Protein AF-A0A4Y9YIX0-F1 (afdb_monomer_lite)

InterPro domains:
  IPR037737 Regulator of phospholipase D Srf1 [PTHR36819] (3-118)

Radius of gyration: 23.26 Å; chains: 1; bounding box: 50×20×75 Å

Organism: NCBI:txid34475

Structure (mmCIF, N/CA/C/O backbone):
data_AF-A0A4Y9YIX0-F1
#
_entry.id   AF-A0A4Y9YIX0-F1
#
loop_
_atom_site.group_PDB
_atom_site.id
_atom_site.type_symbol
_atom_site.label_atom_id
_atom_site.label_alt_id
_atom_site.label_comp_id
_atom_site.label_asym_id
_atom_site.label_entity_id
_atom_site.label_seq_id
_atom_site.pdbx_PDB_ins_code
_atom_site.Cartn_x
_atom_site.Cartn_y
_atom_site.Cartn_z
_atom_site.occupancy
_atom_site.B_iso_or_equiv
_atom_site.auth_seq_id
_atom_site.auth_comp_id
_atom_site.auth_asym_id
_atom_site.auth_atom_id
_atom_site.pdbx_PDB_model_num
ATOM 1 N N . MET A 1 1 ? -14.257 2.191 2.077 1.00 50.75 1 MET A N 1
ATOM 2 C CA . MET A 1 1 ? -15.483 2.833 1.527 1.00 50.75 1 MET A CA 1
ATOM 3 C C . MET A 1 1 ? -16.767 2.333 2.185 1.00 50.75 1 MET A C 1
ATOM 5 O O . MET A 1 1 ? -17.586 3.163 2.558 1.00 50.75 1 MET A O 1
ATOM 9 N N . VAL A 1 2 ? -16.938 1.018 2.388 1.00 58.00 2 VAL A N 1
ATOM 10 C CA . VAL A 1 2 ? -18.123 0.457 3.071 1.00 58.00 2 VAL A CA 1
ATOM 11 C C . VAL A 1 2 ? -18.279 1.006 4.496 1.00 58.00 2 VAL A C 1
ATOM 13 O O . VAL A 1 2 ? -19.375 1.434 4.838 1.00 58.00 2 VAL A O 1
ATOM 16 N N . ALA A 1 3 ? -17.189 1.133 5.266 1.00 56.19 3 ALA A N 1
ATOM 17 C CA . ALA A 1 3 ? -17.209 1.736 6.607 1.00 56.19 3 ALA A CA 1
ATOM 18 C C . ALA A 1 3 ? -17.832 3.147 6.659 1.00 56.19 3 ALA A C 1
ATOM 20 O O . ALA A 1 3 ? -18.655 3.425 7.527 1.00 56.19 3 ALA A O 1
ATOM 21 N N . ILE A 1 4 ? -17.485 4.031 5.715 1.00 58.06 4 ILE A N 1
ATOM 22 C CA . ILE A 1 4 ? -18.005 5.411 5.659 1.00 58.06 4 ILE A CA 1
ATOM 23 C C . ILE A 1 4 ? -19.500 5.402 5.324 1.00 58.06 4 ILE A C 1
ATOM 25 O O . ILE A 1 4 ? -20.278 6.131 5.936 1.00 58.06 4 ILE A O 1
ATOM 29 N N . TYR A 1 5 ? -19.913 4.538 4.394 1.00 57.84 5 TYR A N 1
ATOM 30 C CA . TYR A 1 5 ? -21.312 4.406 3.993 1.00 57.84 5 TYR A CA 1
ATOM 31 C C . TYR A 1 5 ? -22.181 3.844 5.129 1.00 57.84 5 TYR A C 1
ATOM 33 O O . TYR A 1 5 ? -23.279 4.342 5.376 1.00 57.84 5 TYR A O 1
ATOM 41 N N . THR A 1 6 ? -21.672 2.861 5.880 1.00 56.97 6 THR A N 1
ATOM 42 C CA . THR A 1 6 ? -22.355 2.319 7.065 1.00 56.97 6 THR A CA 1
ATOM 43 C C . THR A 1 6 ? -22.390 3.301 8.236 1.00 56.97 6 THR A C 1
ATOM 45 O O . THR A 1 6 ? -23.308 3.229 9.047 1.00 56.97 6 THR A O 1
ATOM 48 N N . GLU A 1 7 ? -21.438 4.234 8.317 1.00 53.28 7 GLU A N 1
ATOM 49 C CA . GLU A 1 7 ? -21.434 5.299 9.327 1.00 53.28 7 GLU A CA 1
ATOM 50 C C . GLU A 1 7 ? -22.480 6.383 9.024 1.00 53.28 7 GLU A C 1
ATOM 52 O O . GLU A 1 7 ? -23.130 6.877 9.940 1.00 53.28 7 GLU A O 1
ATOM 57 N N . TYR A 1 8 ? -22.651 6.742 7.745 1.00 53.59 8 TYR A N 1
ATOM 58 C CA . TYR A 1 8 ? -23.539 7.833 7.327 1.00 53.59 8 TYR A CA 1
ATOM 59 C C . TYR A 1 8 ? -24.991 7.403 7.063 1.00 53.59 8 TYR A C 1
ATOM 61 O O . TYR A 1 8 ? -25.889 8.226 7.222 1.00 53.59 8 TYR A O 1
ATOM 69 N N . PHE A 1 9 ? -25.246 6.140 6.695 1.00 48.38 9 PHE A N 1
ATOM 70 C CA . PHE A 1 9 ? -26.599 5.634 6.396 1.00 48.38 9 PHE A CA 1
ATOM 71 C C . PHE A 1 9 ? -27.058 4.461 7.287 1.00 48.38 9 PHE A C 1
ATOM 73 O O . PHE A 1 9 ? -28.171 3.962 7.119 1.00 48.38 9 PHE A O 1
ATOM 80 N N . GLY A 1 10 ? -26.237 3.998 8.238 1.00 54.38 10 GLY A N 1
ATOM 81 C CA . GLY A 1 10 ? -26.571 2.887 9.140 1.00 54.38 10 GLY A CA 1
ATOM 82 C C . GLY A 1 10 ? -27.133 3.319 10.501 1.00 54.38 10 GLY A C 1
ATOM 83 O O . GLY A 1 10 ? -26.946 4.449 10.946 1.00 54.38 10 GLY A O 1
ATOM 84 N N . ARG A 1 11 ? -27.795 2.385 11.212 1.00 48.19 11 ARG A N 1
ATOM 85 C CA . ARG A 1 11 ? -28.115 2.539 12.648 1.00 48.19 11 ARG A CA 1
ATOM 86 C C . ARG A 1 11 ? -26.831 2.928 13.399 1.00 48.19 11 ARG A C 1
ATOM 88 O O . ARG A 1 11 ? -25.808 2.282 13.163 1.00 48.19 11 ARG A O 1
ATOM 95 N N . PRO A 1 12 ? -26.872 3.913 14.318 1.00 50.97 12 PRO A N 1
ATOM 96 C CA . PRO A 1 12 ? -25.680 4.398 15.002 1.00 50.97 12 PRO A CA 1
ATOM 97 C C . PRO A 1 12 ? -24.908 3.222 15.607 1.00 50.97 12 PRO A C 1
ATOM 99 O O . PRO A 1 12 ? -25.487 2.341 16.247 1.00 50.97 12 PRO A O 1
ATOM 102 N N . VAL A 1 13 ? -23.591 3.221 15.403 1.00 50.41 13 VAL A N 1
ATOM 103 C CA . VAL A 1 13 ? -22.628 2.117 15.620 1.00 50.41 13 VAL A CA 1
ATOM 104 C C . VAL A 1 13 ? -22.547 1.575 17.066 1.00 50.41 13 VAL A C 1
ATOM 106 O O . VAL A 1 13 ? -21.675 0.764 17.393 1.00 50.41 13 VAL A O 1
ATOM 109 N N . GLY A 1 14 ? -23.429 2.035 17.956 1.00 46.50 14 GLY A N 1
ATOM 110 C CA . GLY A 1 14 ? -23.606 1.577 19.333 1.00 46.50 14 GLY A CA 1
ATOM 111 C C . GLY A 1 14 ? -24.494 0.337 19.499 1.00 46.50 14 GLY A C 1
ATOM 112 O O . GLY A 1 14 ? -24.500 -0.219 20.587 1.00 46.50 14 GLY A O 1
ATOM 113 N N . LEU A 1 15 ? -25.205 -0.120 18.457 1.00 49.44 15 LEU A N 1
ATOM 114 C CA . LEU A 1 15 ? -26.076 -1.315 18.515 1.00 49.44 15 LEU A CA 1
ATOM 115 C C . LEU A 1 15 ? -25.528 -2.543 17.763 1.00 49.44 15 LEU A C 1
ATOM 117 O O . LEU A 1 15 ? -26.205 -3.564 17.673 1.00 49.44 15 LEU A O 1
ATOM 121 N N . TRP A 1 16 ? -24.320 -2.458 17.200 1.00 55.00 16 TRP A N 1
ATOM 122 C CA . TRP A 1 16 ? -23.664 -3.600 16.557 1.00 55.00 16 TRP A CA 1
ATOM 123 C C . TRP A 1 16 ? -22.952 -4.476 17.586 1.00 55.00 16 TRP A C 1
ATOM 125 O O . TRP A 1 16 ? -22.169 -3.976 18.394 1.00 55.00 16 TRP A O 1
ATOM 135 N N . HIS A 1 17 ? -23.190 -5.787 17.509 1.00 56.97 17 HIS A N 1
ATOM 136 C CA . HIS A 1 17 ? -22.506 -6.782 18.327 1.00 56.97 17 HIS A CA 1
ATOM 137 C C . HIS A 1 17 ? -20.988 -6.704 18.098 1.00 56.97 17 HIS A C 1
ATOM 139 O O . HIS A 1 17 ? -20.527 -6.572 16.960 1.00 56.97 17 HIS A O 1
ATOM 145 N N . THR A 1 18 ? -20.203 -6.797 19.172 1.00 63.25 18 THR A N 1
ATOM 146 C CA . THR A 1 18 ? -18.736 -6.649 19.166 1.00 63.25 18 THR A CA 1
ATOM 147 C C . THR A 1 18 ? -18.054 -7.579 18.153 1.00 63.25 18 THR A C 1
ATOM 149 O O . THR A 1 18 ? -17.071 -7.195 17.522 1.00 63.25 18 THR A O 1
ATOM 152 N N . SER A 1 19 ? -18.629 -8.765 17.912 1.00 64.19 19 SER A N 1
ATOM 153 C CA . SER A 1 19 ? -18.140 -9.729 16.914 1.00 64.19 19 SER A CA 1
ATOM 154 C C . SER A 1 19 ? -18.193 -9.209 15.474 1.00 64.19 19 SER A C 1
ATOM 156 O O . SER A 1 19 ? -17.312 -9.528 14.684 1.00 64.19 19 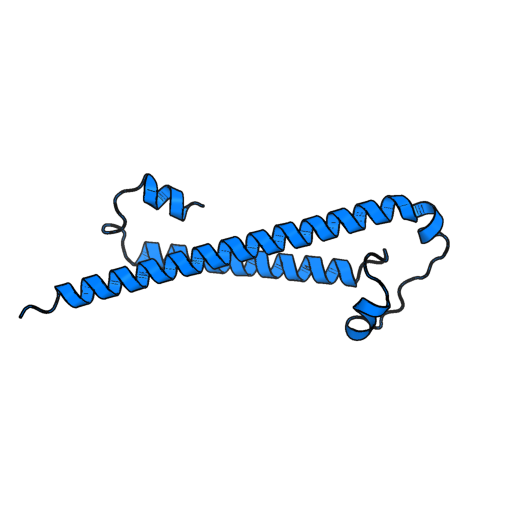SER A O 1
ATOM 158 N N . SER A 1 20 ? -19.179 -8.378 15.130 1.00 67.25 20 SER A N 1
ATOM 159 C CA . SER A 1 20 ? -19.354 -7.858 13.769 1.00 67.25 20 SER A CA 1
ATOM 160 C C . SER A 1 20 ? -18.318 -6.775 13.443 1.00 67.25 20 SER A C 1
ATOM 162 O O . SER A 1 20 ? -17.858 -6.671 12.309 1.00 67.25 20 SER A O 1
ATOM 164 N N . LYS A 1 21 ? -17.877 -6.016 14.458 1.00 70.06 21 LYS A N 1
ATOM 165 C CA . LYS A 1 21 ? -16.744 -5.082 14.334 1.00 70.06 21 LYS A CA 1
ATOM 166 C C . LYS A 1 21 ? -15.418 -5.824 14.176 1.00 70.06 21 LYS A C 1
ATOM 168 O O . LYS A 1 21 ? -14.617 -5.444 13.331 1.00 70.06 21 LYS A O 1
ATOM 173 N N . LEU A 1 22 ? -15.217 -6.900 14.941 1.00 73.06 22 LEU A N 1
ATOM 174 C CA . LEU A 1 22 ? -14.004 -7.716 14.861 1.00 73.06 22 LEU A CA 1
ATOM 175 C C . LEU A 1 22 ? -13.894 -8.452 13.513 1.00 73.06 22 LEU A C 1
ATOM 177 O O . LEU A 1 22 ? -12.825 -8.464 12.903 1.00 73.06 22 LEU A O 1
ATOM 181 N N . ALA A 1 23 ? -15.003 -8.993 13.001 1.00 79.38 23 ALA A N 1
ATOM 182 C CA . ALA A 1 23 ? -15.050 -9.604 11.673 1.00 79.38 23 ALA A CA 1
ATOM 183 C C . ALA A 1 23 ? -14.747 -8.586 10.560 1.00 79.38 23 ALA A C 1
ATOM 185 O O . ALA A 1 23 ? -13.991 -8.896 9.642 1.00 79.38 23 ALA A O 1
ATOM 186 N N . TYR A 1 24 ? -15.264 -7.357 10.671 1.00 77.88 24 TYR A N 1
ATOM 187 C CA . TYR A 1 24 ? -14.963 -6.283 9.721 1.00 77.88 24 TYR A CA 1
ATOM 188 C C . TYR A 1 24 ? -13.466 -5.952 9.698 1.00 77.88 24 TYR A C 1
ATOM 190 O O . TYR A 1 24 ? -12.858 -5.922 8.632 1.00 77.88 24 TYR A O 1
ATOM 198 N N . THR A 1 25 ? -12.840 -5.791 10.869 1.00 82.62 25 THR A N 1
ATOM 199 C CA . THR A 1 25 ? -11.390 -5.549 10.943 1.00 82.62 25 THR A CA 1
ATOM 200 C C . THR A 1 25 ? -10.564 -6.714 10.396 1.00 82.62 25 THR A C 1
ATOM 202 O O . THR A 1 25 ? -9.539 -6.478 9.768 1.00 82.62 25 THR A O 1
ATOM 205 N N . LEU A 1 26 ? -11.010 -7.964 10.579 1.00 83.88 26 LEU A N 1
ATOM 206 C CA . LEU A 1 26 ? -10.328 -9.139 10.026 1.00 83.88 26 LEU A CA 1
ATOM 207 C C . LEU A 1 26 ? -10.386 -9.138 8.493 1.00 83.88 26 LEU A C 1
ATOM 209 O O . LEU A 1 26 ? -9.373 -9.373 7.839 1.00 83.88 26 LEU A O 1
ATOM 213 N N . ILE A 1 27 ? -11.545 -8.810 7.918 1.00 86.19 27 ILE A N 1
ATOM 214 C CA . ILE A 1 27 ? -11.715 -8.678 6.467 1.00 86.19 27 ILE A CA 1
ATOM 215 C C . ILE A 1 27 ? -10.820 -7.560 5.914 1.00 86.19 27 ILE A C 1
ATOM 217 O O . ILE A 1 27 ? -10.139 -7.776 4.914 1.00 86.19 27 ILE A O 1
ATOM 221 N N . GLU A 1 28 ? -10.758 -6.400 6.575 1.00 86.12 28 GLU A N 1
ATOM 222 C CA . GLU A 1 28 ? -9.858 -5.300 6.187 1.00 86.12 28 GLU A CA 1
ATOM 223 C C . GLU A 1 28 ? -8.385 -5.750 6.166 1.00 86.12 28 GLU A C 1
ATOM 225 O O . GLU A 1 28 ? -7.666 -5.445 5.217 1.00 86.12 28 GLU A O 1
ATOM 230 N N . VAL A 1 29 ? -7.941 -6.548 7.147 1.00 89.88 29 VAL A N 1
ATOM 231 C CA . VAL A 1 29 ? -6.577 -7.111 7.164 1.00 89.88 29 VAL A CA 1
ATOM 232 C C . VAL A 1 29 ? -6.339 -8.066 5.992 1.00 89.88 29 VAL A C 1
ATOM 234 O O . VAL A 1 29 ? -5.293 -7.982 5.350 1.00 89.88 29 VAL A O 1
ATOM 237 N N . VAL A 1 30 ? -7.298 -8.936 5.660 1.00 92.06 30 VAL A N 1
ATOM 238 C CA . VAL A 1 30 ? -7.184 -9.836 4.495 1.00 92.06 30 VAL A CA 1
ATOM 239 C C . VAL A 1 30 ? -7.031 -9.037 3.201 1.00 92.06 30 VAL A C 1
ATOM 241 O O . VAL A 1 30 ? -6.176 -9.368 2.377 1.00 92.06 30 VAL A O 1
ATOM 244 N N . PHE A 1 31 ? -7.805 -7.959 3.037 1.00 89.00 31 PHE A N 1
ATOM 245 C CA . PHE A 1 31 ? -7.638 -7.059 1.900 1.00 89.00 31 PHE A CA 1
ATOM 246 C C . PHE A 1 31 ? -6.246 -6.418 1.902 1.00 89.00 31 PHE A C 1
ATOM 248 O O . PHE A 1 31 ? -5.559 -6.493 0.888 1.00 89.00 31 PHE A O 1
ATOM 255 N N . ILE A 1 32 ? -5.770 -5.876 3.024 1.00 93.81 32 ILE A N 1
ATOM 256 C CA . ILE A 1 32 ? -4.418 -5.297 3.120 1.00 93.81 32 ILE A CA 1
ATOM 257 C C . ILE A 1 32 ? -3.344 -6.311 2.705 1.00 93.81 32 ILE A C 1
ATOM 259 O O . ILE A 1 32 ? -2.455 -5.969 1.923 1.00 93.81 32 ILE A O 1
ATOM 263 N N . CYS A 1 33 ? -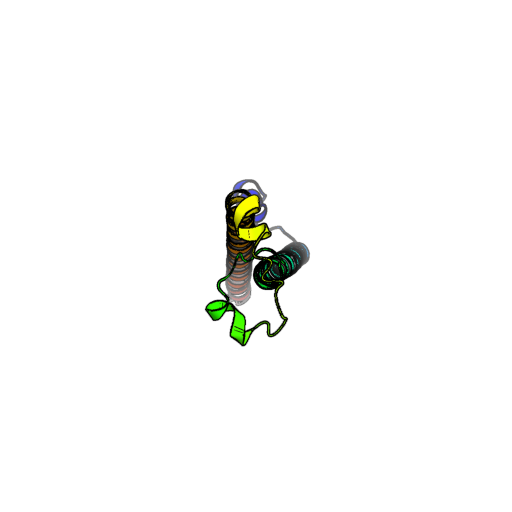3.435 -7.562 3.163 1.00 95.19 33 CYS A N 1
ATOM 264 C CA . CYS A 1 33 ? -2.516 -8.624 2.756 1.00 95.19 33 CYS A CA 1
ATOM 265 C C . CYS A 1 33 ? -2.570 -8.890 1.244 1.00 95.19 33 CYS A C 1
ATOM 267 O O . CYS A 1 33 ? -1.521 -8.970 0.606 1.00 95.19 33 CYS A O 1
ATOM 269 N N . ALA A 1 34 ? -3.767 -8.979 0.657 1.00 94.19 34 ALA A N 1
ATOM 270 C CA . ALA A 1 34 ? -3.930 -9.207 -0.779 1.00 94.19 34 ALA A CA 1
ATOM 271 C C . ALA A 1 34 ? -3.366 -8.048 -1.625 1.00 94.19 34 ALA A C 1
ATOM 273 O O . ALA A 1 34 ? -2.647 -8.287 -2.594 1.00 94.19 34 ALA A O 1
ATOM 274 N N . TRP A 1 35 ? -3.623 -6.797 -1.230 1.00 94.88 35 TRP A N 1
ATOM 275 C CA . TRP A 1 35 ? -3.071 -5.609 -1.896 1.00 94.88 35 TRP A CA 1
ATOM 276 C C . TRP A 1 35 ? -1.551 -5.504 -1.723 1.00 94.88 35 TRP A C 1
ATOM 278 O O . TRP A 1 35 ? -0.856 -5.113 -2.658 1.00 94.88 35 TRP A O 1
ATOM 288 N N . SER A 1 36 ? -1.016 -5.914 -0.570 1.00 95.25 36 SER A N 1
ATOM 289 C CA . SER A 1 36 ? 0.434 -5.966 -0.331 1.00 95.25 36 SER A CA 1
ATOM 290 C C . SER A 1 36 ? 1.114 -7.012 -1.216 1.00 95.25 36 SER A C 1
ATOM 292 O O . SER A 1 36 ? 2.163 -6.740 -1.798 1.00 95.25 36 SER A O 1
ATOM 294 N N . ALA A 1 37 ? 0.500 -8.191 -1.357 1.00 95.75 37 ALA A N 1
ATOM 295 C CA . ALA A 1 37 ? 0.986 -9.242 -2.246 1.00 95.75 37 ALA A CA 1
ATOM 296 C C . ALA A 1 37 ? 0.954 -8.796 -3.716 1.00 95.75 37 ALA A C 1
ATOM 298 O O . ALA A 1 37 ? 1.929 -9.000 -4.436 1.00 95.75 37 ALA A O 1
ATOM 299 N N . ALA A 1 38 ? -0.124 -8.131 -4.145 1.00 94.38 38 ALA A N 1
ATOM 300 C CA . ALA A 1 38 ? -0.215 -7.557 -5.485 1.00 94.38 38 ALA A CA 1
ATOM 301 C C . ALA A 1 38 ? 0.879 -6.504 -5.727 1.00 94.38 38 ALA A C 1
ATOM 303 O O . ALA A 1 38 ? 1.541 -6.548 -6.761 1.00 94.38 38 ALA A O 1
ATOM 304 N N . LEU A 1 39 ? 1.128 -5.613 -4.759 1.00 93.56 39 LEU A N 1
ATOM 305 C CA . LEU A 1 39 ? 2.175 -4.594 -4.862 1.00 93.56 39 LEU A CA 1
ATOM 306 C C . LEU A 1 39 ? 3.560 -5.233 -5.024 1.00 93.56 39 LEU A C 1
ATOM 308 O O . LEU A 1 39 ? 4.300 -4.874 -5.941 1.00 93.56 39 LEU A O 1
ATOM 312 N N . ALA A 1 40 ? 3.884 -6.216 -4.180 1.00 93.25 40 ALA A N 1
ATOM 313 C CA . ALA A 1 40 ? 5.146 -6.947 -4.252 1.00 93.25 40 ALA A CA 1
ATOM 314 C C . ALA A 1 40 ? 5.330 -7.625 -5.617 1.00 93.25 40 ALA A C 1
ATOM 316 O O . ALA A 1 40 ? 6.391 -7.508 -6.224 1.00 93.25 40 ALA A O 1
ATOM 317 N N . LEU A 1 41 ? 4.275 -8.260 -6.133 1.00 91.88 41 LEU A N 1
ATOM 318 C CA . LEU A 1 41 ? 4.308 -8.931 -7.429 1.00 91.88 41 LEU A CA 1
ATOM 319 C C . LEU A 1 41 ? 4.515 -7.933 -8.577 1.00 91.88 41 LEU A C 1
ATOM 321 O O . LEU A 1 41 ? 5.285 -8.209 -9.492 1.00 91.88 41 LEU A O 1
ATOM 325 N N . THR A 1 42 ? 3.892 -6.753 -8.531 1.00 90.69 42 THR A N 1
ATOM 326 C CA . THR A 1 42 ? 4.107 -5.719 -9.560 1.00 90.69 42 THR A CA 1
ATOM 327 C C . THR A 1 42 ? 5.524 -5.142 -9.546 1.00 90.69 42 THR A C 1
ATOM 329 O O . THR A 1 42 ? 6.095 -4.941 -10.616 1.00 90.69 42 THR A O 1
ATOM 332 N N . PHE A 1 43 ? 6.125 -4.947 -8.366 1.00 87.12 43 PHE A N 1
ATOM 333 C CA . PHE A 1 43 ? 7.524 -4.523 -8.255 1.00 87.12 43 PHE A CA 1
ATOM 334 C C . PHE A 1 43 ? 8.493 -5.594 -8.756 1.00 87.12 43 PHE A C 1
ATOM 336 O O . PHE A 1 43 ? 9.411 -5.276 -9.510 1.00 87.12 43 PHE A O 1
ATOM 343 N N . ASP A 1 44 ? 8.268 -6.857 -8.391 1.00 86.69 44 ASP A N 1
ATOM 344 C CA . ASP A 1 44 ? 9.092 -7.972 -8.862 1.00 86.69 44 ASP A CA 1
ATOM 345 C C . ASP A 1 44 ? 9.058 -8.077 -10.396 1.00 86.69 44 ASP A C 1
ATOM 347 O O . ASP A 1 44 ? 10.104 -8.117 -11.043 1.00 86.69 44 ASP A O 1
ATOM 351 N N . ASN A 1 45 ? 7.868 -7.980 -11.000 1.00 85.00 45 ASN A N 1
ATOM 352 C CA . ASN A 1 45 ? 7.717 -7.982 -12.457 1.00 85.00 45 ASN A CA 1
ATOM 353 C C . ASN A 1 45 ? 8.404 -6.779 -13.121 1.00 85.00 45 ASN A C 1
ATOM 355 O O . ASN A 1 45 ? 9.045 -6.952 -14.157 1.00 85.00 45 ASN A O 1
ATOM 359 N N . PHE A 1 46 ? 8.325 -5.582 -12.533 1.00 81.56 46 PHE A N 1
ATOM 360 C CA . PHE A 1 46 ? 9.012 -4.391 -13.049 1.00 81.56 46 PHE A CA 1
ATOM 361 C C . PHE A 1 46 ? 10.539 -4.570 -13.058 1.00 81.56 46 PHE A C 1
ATOM 363 O O . PHE A 1 46 ? 11.213 -4.192 -14.021 1.00 81.56 46 PHE A O 1
ATOM 370 N N . PHE A 1 47 ? 11.091 -5.213 -12.025 1.00 75.94 47 PHE A N 1
ATOM 371 C CA . PHE A 1 47 ? 12.526 -5.475 -11.925 1.00 75.94 47 PHE A CA 1
ATOM 372 C C . PHE A 1 47 ? 13.001 -6.710 -12.689 1.00 75.94 47 PHE A C 1
ATOM 374 O O . PHE A 1 47 ? 14.167 -6.730 -13.072 1.00 75.94 47 PHE A O 1
ATOM 381 N N . THR A 1 48 ? 12.157 -7.713 -12.938 1.00 74.44 48 THR A N 1
ATOM 382 C CA . THR A 1 48 ? 12.532 -8.990 -13.584 1.00 74.44 48 THR A CA 1
ATOM 383 C C . THR A 1 48 ? 12.142 -9.069 -15.068 1.00 74.44 48 THR A C 1
ATOM 385 O O . THR A 1 48 ? 12.670 -9.916 -15.789 1.00 74.44 48 THR A O 1
ATOM 388 N N . SER A 1 49 ? 11.270 -8.182 -15.563 1.00 70.81 49 SER A N 1
ATOM 389 C CA . SER A 1 49 ? 10.805 -8.197 -16.962 1.00 70.81 49 SER A CA 1
ATOM 390 C C . SER A 1 49 ? 11.955 -8.227 -17.977 1.00 70.81 49 SER A C 1
ATOM 392 O O . SER A 1 49 ? 12.987 -7.593 -17.784 1.00 70.81 49 SER A O 1
ATOM 394 N N . LEU A 1 50 ? 11.780 -8.928 -19.101 1.00 61.75 50 LEU A N 1
ATOM 395 C CA . LEU A 1 50 ? 12.773 -8.941 -20.184 1.00 61.75 50 LEU A CA 1
ATOM 396 C C . LEU A 1 50 ? 12.908 -7.565 -20.859 1.00 61.75 50 LEU A C 1
ATOM 398 O O . LEU A 1 50 ? 13.969 -7.243 -21.391 1.00 61.75 50 LEU A O 1
ATOM 402 N N . ILE A 1 51 ? 11.851 -6.749 -20.807 1.00 64.88 51 ILE A N 1
ATOM 403 C CA . ILE A 1 51 ? 11.837 -5.379 -21.325 1.00 64.88 51 ILE A CA 1
ATOM 404 C C . ILE A 1 51 ? 12.527 -4.480 -20.283 1.00 64.88 51 ILE A C 1
ATOM 406 O O . ILE A 1 51 ? 12.201 -4.566 -19.094 1.00 64.88 51 ILE A O 1
ATOM 410 N N . PRO A 1 52 ? 13.523 -3.660 -20.662 1.00 64.94 52 PRO A N 1
ATOM 411 C CA . PRO A 1 52 ? 14.277 -2.836 -19.721 1.00 64.94 52 PRO A CA 1
ATOM 412 C C . PRO A 1 52 ? 13.463 -1.611 -19.263 1.00 64.94 52 PRO A C 1
ATOM 414 O O . PRO A 1 52 ? 13.715 -0.496 -19.699 1.00 64.94 52 PRO A O 1
ATOM 417 N N . CYS A 1 53 ? 12.494 -1.825 -18.369 1.00 70.12 53 CYS A N 1
ATOM 418 C CA .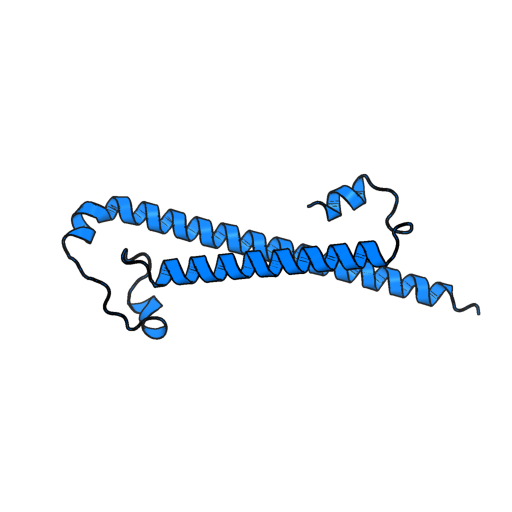 CYS A 1 53 ? 11.706 -0.764 -17.725 1.00 70.12 53 CYS A CA 1
ATOM 419 C C . CYS A 1 53 ? 12.505 -0.001 -16.646 1.00 70.12 53 CYS A C 1
ATOM 421 O O . CYS A 1 53 ? 12.254 1.169 -16.372 1.00 70.12 53 CYS A O 1
ATOM 423 N N . ALA A 1 54 ? 13.488 -0.667 -16.032 1.00 67.81 54 ALA A N 1
ATOM 424 C CA . ALA A 1 54 ? 14.378 -0.104 -15.022 1.00 67.81 54 ALA A CA 1
ATOM 425 C C . ALA A 1 54 ? 15.820 -0.060 -15.542 1.00 67.81 54 ALA A C 1
ATOM 427 O O . ALA A 1 54 ? 16.289 -1.000 -16.191 1.00 67.81 54 ALA A O 1
ATOM 428 N N . SER A 1 55 ? 16.544 1.016 -15.231 1.00 67.00 55 SER A N 1
ATOM 429 C CA . SER A 1 55 ? 17.960 1.133 -15.579 1.00 67.00 55 SER A CA 1
ATOM 430 C C . SER A 1 55 ? 18.793 0.092 -14.822 1.00 67.00 55 SER A C 1
ATOM 432 O O . SER A 1 55 ? 18.560 -0.180 -13.644 1.00 67.00 55 SER A O 1
ATOM 434 N N . LEU A 1 56 ? 19.810 -0.467 -15.489 1.00 63.44 56 LEU A N 1
ATOM 435 C CA . LEU A 1 56 ? 20.714 -1.477 -14.916 1.00 63.44 56 LEU A CA 1
ATOM 436 C C . LEU A 1 56 ? 21.363 -1.025 -13.596 1.00 63.44 56 LEU A C 1
ATOM 438 O O . LEU A 1 56 ? 21.553 -1.840 -12.699 1.00 63.44 56 LEU A O 1
ATOM 442 N N . SER A 1 57 ? 21.654 0.271 -13.442 1.00 65.62 57 SER A N 1
ATOM 443 C CA . SER A 1 57 ? 22.221 0.837 -12.211 1.00 65.62 57 SER A CA 1
ATOM 444 C C . SER A 1 57 ? 21.246 0.841 -11.030 1.00 65.62 57 SER A C 1
ATOM 446 O O . SER A 1 57 ? 21.686 0.783 -9.885 1.00 65.62 57 SER A O 1
ATOM 448 N N . SER A 1 58 ? 19.934 0.889 -11.276 1.00 64.31 58 SER A N 1
ATOM 449 C CA . SER A 1 58 ? 18.912 0.866 -10.223 1.00 64.31 58 SER A CA 1
ATOM 450 C C . SER A 1 58 ? 18.573 -0.546 -9.739 1.00 64.31 58 SER A C 1
ATOM 452 O O . SER A 1 58 ? 18.052 -0.692 -8.634 1.00 64.31 58 SER A O 1
ATOM 454 N N . ILE A 1 59 ? 18.884 -1.578 -10.531 1.00 68.06 59 ILE A N 1
ATOM 455 C CA . ILE A 1 59 ? 18.582 -2.988 -10.227 1.00 68.06 59 ILE A CA 1
ATOM 456 C C . ILE A 1 59 ? 19.814 -3.849 -9.947 1.00 68.06 59 ILE A C 1
ATOM 458 O O . ILE A 1 59 ? 19.648 -4.996 -9.542 1.00 68.06 59 ILE A O 1
ATOM 462 N N . SER A 1 60 ? 21.035 -3.324 -10.109 1.00 64.12 60 SER A N 1
ATOM 463 C CA . SER A 1 60 ? 22.271 -4.104 -9.928 1.00 64.12 60 SER A CA 1
ATOM 464 C C . SER A 1 60 ? 22.434 -4.691 -8.522 1.00 64.12 60 SER A C 1
ATOM 466 O O . SER A 1 60 ? 23.213 -5.614 -8.334 1.00 64.12 60 SER A O 1
ATOM 468 N N . TRP A 1 61 ? 21.724 -4.147 -7.530 1.00 69.81 61 TRP A N 1
ATOM 469 C CA . TRP A 1 61 ? 21.696 -4.649 -6.154 1.00 69.81 61 TRP A CA 1
ATOM 470 C C . TRP A 1 61 ? 20.620 -5.723 -5.916 1.00 69.81 61 TRP A C 1
ATOM 472 O O . TRP A 1 61 ? 20.670 -6.412 -4.901 1.00 69.81 61 TRP A O 1
ATOM 482 N N . TYR A 1 62 ? 19.632 -5.830 -6.812 1.00 68.94 62 TYR A N 1
ATOM 483 C CA . TYR A 1 62 ? 18.439 -6.667 -6.654 1.00 68.94 62 TYR A CA 1
ATOM 484 C C . TYR A 1 62 ? 18.447 -7.891 -7.580 1.00 68.94 62 TYR A C 1
ATOM 486 O O . TYR A 1 62 ? 17.992 -8.958 -7.183 1.00 68.94 62 TYR A O 1
ATOM 494 N N . ASN A 1 63 ? 18.981 -7.760 -8.798 1.00 61.22 63 ASN A N 1
ATOM 495 C CA . ASN A 1 63 ? 19.027 -8.828 -9.795 1.00 61.22 63 ASN A CA 1
ATOM 496 C C . ASN A 1 63 ? 20.396 -8.853 -10.496 1.00 61.22 63 ASN A C 1
ATOM 498 O O . ASN A 1 63 ? 20.738 -7.922 -11.222 1.00 61.22 63 ASN A O 1
ATOM 502 N N . GLU A 1 64 ? 21.145 -9.950 -10.341 1.00 66.50 64 GLU A N 1
ATOM 503 C CA . GLU A 1 64 ? 22.390 -10.220 -11.090 1.00 66.50 64 GLU A CA 1
ATOM 504 C C . GLU A 1 64 ? 22.149 -11.044 -12.372 1.00 66.50 64 GLU A C 1
ATOM 506 O O . GLU A 1 64 ? 23.090 -11.491 -13.028 1.00 66.50 64 GLU A O 1
ATOM 511 N N . LEU A 1 65 ? 20.885 -11.283 -12.744 1.00 61.16 65 LEU A N 1
ATOM 512 C CA . LEU A 1 65 ? 20.573 -12.080 -13.927 1.00 61.16 65 LEU A CA 1
ATOM 513 C C . LEU A 1 65 ? 20.974 -11.339 -15.217 1.00 61.16 65 LEU A C 1
ATOM 515 O O . LEU A 1 65 ? 20.625 -10.165 -15.381 1.00 61.16 65 LEU A O 1
ATOM 519 N N . PRO A 1 66 ? 21.643 -12.017 -16.173 1.00 56.31 66 PRO A N 1
ATOM 520 C CA . PRO A 1 66 ? 21.971 -11.431 -17.464 1.00 56.31 66 PRO A CA 1
ATOM 521 C C . PRO A 1 66 ? 20.678 -11.172 -18.243 1.00 56.31 66 PRO A C 1
ATOM 523 O O . PRO A 1 66 ? 20.080 -12.081 -18.820 1.00 56.31 66 PRO A O 1
ATOM 526 N N . ARG A 1 67 ? 20.220 -9.916 -18.247 1.00 60.78 67 ARG A N 1
ATOM 527 C CA . ARG A 1 67 ? 19.118 -9.491 -19.114 1.00 60.78 67 ARG A CA 1
ATOM 528 C C . ARG A 1 67 ? 19.584 -9.601 -20.559 1.00 60.78 67 ARG A C 1
ATOM 530 O O . ARG A 1 67 ? 20.699 -9.194 -20.879 1.00 60.78 67 ARG A O 1
ATOM 537 N N . ALA A 1 68 ? 18.735 -10.141 -21.430 1.00 55.25 68 ALA A N 1
ATOM 538 C CA . ALA A 1 68 ? 19.020 -10.209 -22.854 1.00 55.25 68 ALA A CA 1
ATOM 539 C C . ALA A 1 68 ? 19.146 -8.781 -23.411 1.00 55.25 68 ALA A C 1
ATOM 541 O O . ALA A 1 68 ? 18.152 -8.136 -23.734 1.00 55.25 68 ALA A O 1
ATOM 542 N N . THR A 1 69 ? 20.371 -8.266 -23.516 1.00 55.16 69 THR A N 1
ATOM 543 C CA . THR A 1 69 ? 20.684 -7.065 -24.291 1.00 55.16 69 THR A CA 1
ATOM 544 C C . THR A 1 69 ? 20.611 -7.449 -25.763 1.00 55.16 69 THR A C 1
ATOM 546 O O . THR A 1 69 ? 21.631 -7.673 -26.409 1.00 55.16 69 THR A O 1
ATOM 549 N N . LEU A 1 70 ? 19.396 -7.642 -26.271 1.00 53.84 70 LEU A N 1
ATOM 550 C CA . LEU A 1 70 ? 19.146 -7.858 -27.689 1.00 53.84 70 LEU A CA 1
ATOM 551 C C . LEU A 1 70 ? 19.037 -6.473 -28.344 1.00 53.84 70 LEU A C 1
ATOM 553 O O . LEU A 1 70 ? 18.016 -5.811 -28.160 1.00 53.84 70 LEU A O 1
ATOM 557 N N . PRO A 1 71 ? 20.061 -6.012 -29.089 1.00 53.53 71 PRO A N 1
ATOM 558 C CA . PRO A 1 71 ? 20.072 -4.679 -29.701 1.00 53.53 71 PRO A CA 1
ATOM 559 C C . PRO A 1 71 ? 18.927 -4.452 -30.706 1.00 53.53 71 PRO A C 1
ATOM 561 O O . PRO A 1 71 ? 18.625 -3.311 -31.034 1.00 53.53 71 PRO A O 1
ATOM 564 N N . ASP A 1 72 ? 18.261 -5.522 -31.147 1.00 49.72 72 ASP A N 1
ATOM 565 C CA . ASP A 1 72 ? 17.153 -5.500 -32.109 1.00 49.72 72 ASP A CA 1
ATOM 566 C C . ASP A 1 72 ? 15.776 -5.221 -31.461 1.00 49.72 72 ASP A C 1
ATOM 568 O O . ASP A 1 72 ? 14.885 -4.645 -32.084 1.00 49.72 72 ASP A O 1
ATOM 572 N N . LEU A 1 73 ? 15.599 -5.536 -30.166 1.00 52.88 73 LEU A N 1
ATOM 573 C CA . LEU A 1 73 ? 14.353 -5.236 -29.439 1.00 52.88 73 LEU A CA 1
ATOM 574 C C . LEU A 1 73 ? 14.262 -3.770 -29.001 1.00 52.88 73 LEU A C 1
ATOM 576 O O . LEU A 1 73 ? 13.170 -3.211 -28.962 1.00 52.88 73 LEU A O 1
ATOM 580 N N . THR A 1 74 ? 15.389 -3.123 -28.708 1.00 53.09 74 THR A N 1
ATOM 581 C CA . THR A 1 74 ? 15.419 -1.705 -28.311 1.00 53.09 74 THR A CA 1
ATOM 582 C C . THR A 1 74 ? 15.124 -0.770 -29.491 1.00 53.09 74 THR A C 1
ATOM 584 O O . THR A 1 74 ? 14.636 0.336 -29.287 1.00 53.09 74 THR A O 1
ATOM 587 N N . GLY A 1 75 ? 15.392 -1.213 -30.727 1.00 49.00 75 GLY A N 1
ATOM 588 C CA . GLY A 1 75 ? 15.133 -0.446 -31.950 1.00 49.00 75 GLY A CA 1
ATOM 589 C C . GLY A 1 75 ? 13.715 -0.606 -32.508 1.00 49.00 75 GLY A C 1
ATOM 590 O O . GLY A 1 75 ? 13.133 0.380 -32.951 1.00 49.00 75 GLY A O 1
ATOM 591 N N . GLN A 1 76 ? 13.143 -1.818 -32.460 1.00 48.53 76 GLN A N 1
ATOM 592 C CA . GLN A 1 76 ? 11.829 -2.105 -33.061 1.00 48.53 76 GLN A CA 1
ATOM 593 C C . GLN A 1 76 ? 10.676 -2.151 -32.046 1.00 48.53 76 GLN A C 1
ATOM 595 O O . GLN A 1 76 ? 9.549 -1.815 -32.394 1.00 48.53 76 GLN A O 1
ATOM 600 N N . LEU A 1 77 ? 10.960 -2.495 -30.785 1.00 53.84 77 LEU A N 1
ATOM 601 C CA . LEU A 1 77 ? 10.009 -2.448 -29.669 1.00 53.84 77 LEU A CA 1
ATOM 602 C C . LEU A 1 77 ? 10.240 -1.242 -28.746 1.00 53.84 77 LEU A C 1
ATOM 604 O O . LEU A 1 77 ? 9.537 -1.114 -27.755 1.00 53.84 77 LEU A O 1
ATOM 608 N N . GLY A 1 78 ? 11.209 -0.363 -29.026 1.00 55.78 78 GLY A N 1
ATOM 609 C CA . GLY A 1 78 ? 11.562 0.746 -28.128 1.00 55.78 78 GLY A CA 1
ATOM 610 C C . GLY A 1 78 ? 10.397 1.692 -27.823 1.00 55.78 78 GLY A C 1
ATOM 611 O O . GLY A 1 78 ? 10.275 2.158 -26.699 1.00 55.78 78 GLY A O 1
ATOM 612 N N . ILE A 1 79 ? 9.503 1.915 -28.795 1.00 56.09 79 ILE A N 1
ATOM 613 C CA . ILE A 1 79 ? 8.315 2.770 -28.630 1.00 56.09 79 ILE A CA 1
ATOM 614 C C . ILE A 1 79 ? 7.165 2.002 -27.947 1.00 56.09 79 ILE A C 1
ATOM 616 O O . ILE A 1 79 ? 6.470 2.548 -27.097 1.00 56.09 79 ILE A O 1
ATOM 620 N N . GLU A 1 80 ? 6.970 0.717 -28.263 1.00 61.00 80 GLU A N 1
ATOM 621 C CA . GLU A 1 80 ? 5.903 -0.104 -27.657 1.00 61.00 80 GLU A CA 1
ATOM 622 C C . GLU A 1 80 ? 6.244 -0.565 -26.227 1.00 61.00 80 GLU A C 1
ATOM 624 O O . GLU A 1 80 ? 5.366 -0.695 -25.372 1.00 61.00 80 GLU A O 1
ATOM 629 N N . GLY A 1 81 ? 7.530 -0.772 -25.944 1.00 64.81 81 GLY A N 1
ATOM 630 C CA . GLY A 1 81 ? 8.061 -1.093 -24.624 1.00 64.81 81 GLY A CA 1
ATOM 631 C C . GLY A 1 81 ? 7.989 0.085 -23.654 1.00 64.81 81 GLY A C 1
ATOM 632 O O . GLY A 1 81 ? 7.817 -0.134 -22.459 1.00 64.81 81 GLY A O 1
ATOM 633 N N . ASP A 1 82 ? 8.034 1.322 -24.149 1.00 70.69 82 ASP A N 1
ATOM 634 C CA . ASP A 1 82 ? 7.861 2.514 -23.310 1.00 70.69 82 ASP A CA 1
ATOM 635 C C . ASP A 1 82 ? 6.428 2.577 -22.755 1.00 70.69 82 ASP A C 1
ATOM 637 O O . ASP A 1 82 ? 6.209 2.699 -21.551 1.00 70.69 82 ASP A O 1
ATOM 641 N N . HIS A 1 83 ? 5.433 2.307 -23.609 1.00 78.50 83 HIS A N 1
ATOM 642 C CA . HIS A 1 83 ? 4.035 2.218 -23.186 1.00 78.50 83 HIS A CA 1
ATOM 643 C C . HIS A 1 83 ? 3.776 1.082 -22.183 1.00 78.50 83 HIS A C 1
ATOM 645 O O . HIS A 1 83 ? 2.937 1.232 -21.291 1.00 78.50 83 HIS A O 1
ATOM 651 N N . ILE A 1 84 ? 4.464 -0.063 -22.292 1.00 81.62 84 ILE A N 1
ATOM 652 C CA . ILE A 1 84 ? 4.316 -1.140 -21.299 1.00 81.62 84 ILE A CA 1
ATOM 653 C C . ILE A 1 84 ? 4.939 -0.752 -19.953 1.00 81.62 84 ILE A C 1
ATOM 655 O O . ILE A 1 84 ? 4.373 -1.085 -18.910 1.00 81.62 84 ILE A O 1
ATOM 659 N N . CYS A 1 85 ? 6.064 -0.033 -19.975 1.00 80.69 85 CYS A N 1
ATOM 660 C CA . CYS A 1 85 ? 6.740 0.473 -18.783 1.00 80.69 85 CYS A CA 1
ATOM 661 C C . CYS A 1 85 ? 5.853 1.481 -18.040 1.00 80.69 85 CYS A C 1
ATOM 663 O O . CYS A 1 85 ? 5.606 1.319 -16.841 1.00 80.69 85 CYS A O 1
ATOM 665 N N . ASP A 1 86 ? 5.278 2.440 -18.768 1.00 85.38 86 ASP A N 1
ATOM 666 C CA . ASP A 1 86 ? 4.347 3.430 -18.221 1.00 85.38 86 ASP A CA 1
ATOM 667 C C . ASP A 1 86 ? 3.108 2.773 -17.600 1.00 85.38 86 ASP A C 1
ATOM 669 O O . ASP A 1 86 ? 2.686 3.131 -16.497 1.00 85.38 86 ASP A O 1
ATOM 673 N N . ASN A 1 87 ? 2.547 1.758 -18.264 1.00 86.62 87 ASN A N 1
ATOM 674 C CA . ASN A 1 87 ? 1.404 1.013 -17.738 1.00 86.62 87 ASN A CA 1
ATOM 675 C C . ASN A 1 87 ? 1.757 0.212 -16.473 1.00 86.62 87 ASN A C 1
ATOM 677 O O . ASN A 1 87 ? 0.951 0.154 -15.541 1.00 86.62 87 ASN A O 1
ATOM 681 N N . GLN A 1 88 ? 2.950 -0.389 -16.403 1.00 87.38 88 GLN A N 1
ATOM 682 C CA . GLN A 1 88 ? 3.421 -1.077 -15.195 1.00 87.38 88 GLN A CA 1
ATOM 683 C C . GLN A 1 88 ? 3.626 -0.099 -14.036 1.00 87.38 88 GLN A C 1
ATOM 685 O O . GLN A 1 88 ? 3.202 -0.385 -12.914 1.00 87.38 88 GLN A O 1
ATOM 690 N N . LEU A 1 89 ? 4.213 1.069 -14.302 1.00 88.25 89 LEU A N 1
ATOM 691 C CA . LEU A 1 89 ? 4.379 2.121 -13.304 1.00 88.25 89 LEU A CA 1
ATOM 692 C C . LEU A 1 89 ? 3.021 2.625 -12.798 1.00 88.25 89 LEU A C 1
ATOM 694 O O . LEU A 1 89 ? 2.812 2.727 -11.587 1.00 88.25 89 LEU A O 1
ATOM 698 N N . ALA A 1 90 ? 2.072 2.869 -13.704 1.00 92.25 90 ALA A N 1
ATOM 699 C CA . ALA A 1 90 ? 0.713 3.260 -13.346 1.00 92.25 90 ALA A CA 1
ATOM 700 C C . ALA A 1 90 ? 0.029 2.200 -12.467 1.00 92.25 90 ALA A C 1
ATOM 702 O O . ALA A 1 90 ? -0.629 2.548 -11.484 1.00 92.25 90 ALA A O 1
ATOM 703 N N . LEU A 1 91 ? 0.224 0.913 -12.774 1.00 91.25 91 LEU A N 1
ATOM 704 C CA . LEU A 1 91 ? -0.294 -0.196 -11.976 1.00 91.25 91 LEU A CA 1
ATOM 705 C C . LEU A 1 91 ? 0.321 -0.214 -10.567 1.00 91.25 91 LEU A C 1
ATOM 707 O O . LEU A 1 91 ? -0.419 -0.310 -9.589 1.00 91.25 91 LEU A O 1
ATOM 711 N N . ILE A 1 92 ? 1.644 -0.057 -10.446 1.00 92.81 92 ILE A N 1
ATOM 712 C CA . ILE A 1 92 ? 2.343 0.036 -9.151 1.00 92.81 92 ILE A CA 1
ATOM 713 C C . ILE A 1 92 ? 1.790 1.204 -8.329 1.00 92.81 92 ILE A C 1
ATOM 715 O O . ILE A 1 92 ? 1.456 1.033 -7.154 1.00 92.81 92 ILE A O 1
ATOM 719 N N . CYS A 1 93 ? 1.646 2.383 -8.940 1.00 94.44 93 CYS A N 1
ATOM 720 C CA . CYS A 1 93 ? 1.086 3.556 -8.275 1.00 94.44 93 CYS A CA 1
ATOM 721 C C . CYS A 1 93 ? -0.358 3.317 -7.818 1.00 94.44 93 CYS A C 1
ATOM 723 O O . CYS A 1 93 ? -0.696 3.625 -6.674 1.00 94.44 93 CYS A O 1
ATOM 725 N N . LEU A 1 94 ? -1.202 2.738 -8.674 1.00 94.38 94 LEU A N 1
ATOM 726 C CA . LEU A 1 94 ? -2.597 2.432 -8.357 1.00 94.38 94 LEU A CA 1
ATOM 727 C C . LEU A 1 94 ? -2.698 1.453 -7.183 1.00 94.38 94 LEU A C 1
ATOM 729 O O . LEU A 1 94 ? -3.449 1.698 -6.235 1.00 94.38 94 LEU A O 1
ATOM 733 N N . VAL A 1 95 ? -1.918 0.372 -7.215 1.00 95.00 95 VAL A N 1
ATOM 734 C CA . VAL A 1 95 ? -1.895 -0.637 -6.150 1.00 95.00 95 VAL A CA 1
ATOM 735 C C . VAL A 1 95 ? -1.338 -0.053 -4.850 1.00 95.00 95 VAL A C 1
ATOM 737 O O . VAL A 1 95 ? -1.905 -0.289 -3.782 1.00 95.00 95 VAL A O 1
ATOM 740 N N . GLY A 1 96 ? -0.292 0.772 -4.929 1.00 93.56 96 GLY A N 1
ATOM 741 C CA . GLY A 1 96 ? 0.305 1.445 -3.776 1.00 93.56 96 GLY A CA 1
ATOM 742 C C . GLY A 1 96 ? -0.654 2.426 -3.097 1.00 93.56 96 GLY A C 1
ATOM 743 O O . GLY A 1 96 ? -0.834 2.371 -1.879 1.00 93.56 96 GLY A O 1
ATOM 744 N N . VAL A 1 97 ? -1.330 3.281 -3.870 1.00 95.06 97 VAL A N 1
ATOM 745 C CA . VAL A 1 97 ? -2.352 4.204 -3.343 1.00 95.06 97 VAL A CA 1
ATOM 746 C C . VAL A 1 97 ? -3.531 3.430 -2.747 1.00 95.06 97 VAL A C 1
ATOM 748 O O . VAL A 1 97 ? -4.008 3.785 -1.666 1.00 95.06 97 VAL A O 1
ATOM 751 N N . GLY A 1 98 ? -3.962 2.346 -3.398 1.00 92.12 98 GLY A N 1
ATOM 752 C CA . GLY A 1 98 ? -4.985 1.444 -2.871 1.00 92.12 98 GLY A CA 1
ATOM 753 C C . GLY A 1 98 ? -4.598 0.877 -1.504 1.00 92.12 98 GLY A C 1
ATOM 754 O O . GLY A 1 98 ? -5.360 1.005 -0.545 1.00 92.12 98 GLY A O 1
ATOM 755 N N . LEU A 1 99 ? -3.383 0.336 -1.375 1.00 93.44 99 LEU A N 1
ATOM 756 C CA . LEU A 1 99 ? -2.864 -0.192 -0.112 1.00 93.44 99 LEU A CA 1
ATOM 757 C C . LEU A 1 99 ? -2.838 0.876 0.993 1.00 93.44 99 LEU A C 1
ATOM 759 O O . LEU A 1 99 ? -3.311 0.625 2.102 1.00 93.44 99 LEU A O 1
ATOM 763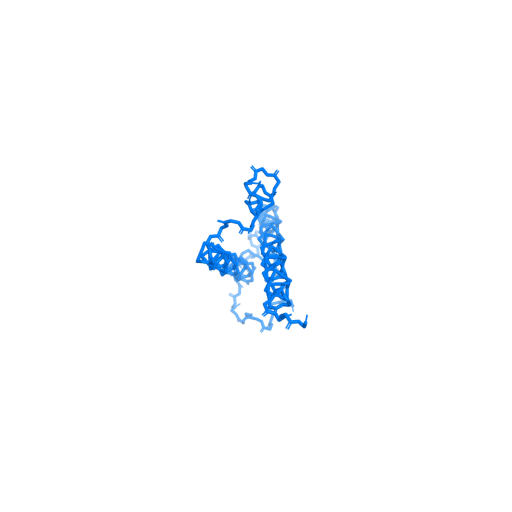 N N . ILE A 1 100 ? -2.350 2.081 0.683 1.00 93.00 100 ILE A N 1
ATOM 764 C CA . ILE A 1 100 ? -2.332 3.213 1.622 1.00 93.00 100 ILE A CA 1
ATOM 765 C C . ILE A 1 100 ? -3.753 3.540 2.098 1.00 93.00 100 ILE A C 1
ATOM 767 O O . ILE A 1 100 ? -3.982 3.708 3.298 1.00 93.00 100 ILE A O 1
ATOM 771 N N . MET A 1 101 ? -4.726 3.579 1.186 1.00 90.38 101 MET A N 1
ATOM 772 C CA . MET A 1 101 ? -6.127 3.825 1.523 1.00 90.38 101 MET A CA 1
ATOM 773 C C . MET A 1 101 ? -6.692 2.752 2.469 1.00 90.38 101 MET A C 1
ATOM 775 O O . MET A 1 101 ? -7.389 3.096 3.427 1.00 90.38 101 MET A O 1
ATOM 779 N N . TYR A 1 102 ? -6.394 1.468 2.250 1.00 89.38 102 TYR A N 1
ATOM 780 C CA . TYR A 1 102 ? -6.803 0.398 3.171 1.00 89.38 102 TYR A CA 1
ATOM 781 C C . TYR A 1 102 ? -6.127 0.521 4.544 1.00 89.38 102 TYR A C 1
ATOM 783 O O . TYR A 1 102 ? -6.806 0.415 5.567 1.00 89.38 102 TYR A O 1
ATOM 791 N N . CYS A 1 103 ? -4.833 0.848 4.592 1.00 89.19 103 CYS A N 1
ATOM 792 C CA . CYS A 1 103 ? -4.125 1.112 5.848 1.00 89.19 103 CYS A CA 1
ATOM 793 C C . CYS A 1 103 ? -4.765 2.264 6.641 1.00 89.19 103 CYS A C 1
ATOM 795 O O . CYS A 1 103 ? -5.002 2.124 7.842 1.00 89.19 103 CYS A O 1
ATOM 797 N N . PHE A 1 104 ? -5.117 3.377 5.987 1.00 88.75 104 PHE A N 1
ATOM 798 C CA . PHE A 1 104 ? -5.826 4.480 6.647 1.00 88.75 104 PHE A CA 1
ATOM 799 C C . PHE A 1 104 ? -7.204 4.060 7.176 1.00 88.75 104 PHE A C 1
ATOM 801 O O . PHE A 1 104 ? -7.555 4.417 8.303 1.00 88.75 104 PHE A O 1
ATOM 808 N N . ASN A 1 105 ? -7.973 3.272 6.415 1.00 85.19 105 ASN A N 1
ATOM 809 C CA . ASN A 1 105 ? -9.262 2.749 6.884 1.00 85.19 105 ASN A CA 1
ATOM 810 C C . ASN A 1 105 ? -9.099 1.876 8.138 1.00 85.19 105 ASN A C 1
ATOM 812 O O . ASN A 1 105 ? -9.878 2.021 9.085 1.00 85.19 105 ASN A O 1
ATOM 816 N N . LEU A 1 106 ? -8.065 1.031 8.187 1.00 86.12 106 LEU A N 1
ATOM 817 C CA . LEU A 1 106 ? -7.755 0.219 9.364 1.00 86.12 106 LEU A CA 1
ATOM 818 C C . LEU A 1 106 ? -7.417 1.091 10.581 1.00 86.12 106 LEU A C 1
ATOM 820 O O . LEU A 1 106 ? -7.951 0.848 11.664 1.00 86.12 106 LEU A O 1
ATOM 824 N N . VAL A 1 107 ? -6.590 2.130 10.414 1.00 85.56 107 VAL A N 1
ATOM 825 C CA . VAL A 1 107 ? -6.226 3.054 11.505 1.00 85.56 107 VAL A CA 1
ATOM 826 C C . VAL A 1 107 ? -7.461 3.765 12.064 1.00 85.56 107 VAL A C 1
ATOM 828 O O . VAL A 1 107 ? -7.657 3.786 13.280 1.00 85.56 107 VAL A O 1
ATOM 831 N N . ILE A 1 108 ? -8.329 4.293 11.195 1.00 84.12 108 ILE A N 1
ATOM 832 C CA . ILE A 1 108 ? -9.571 4.968 11.609 1.00 84.12 108 ILE A CA 1
ATOM 833 C C . ILE A 1 108 ? -10.504 3.986 12.331 1.00 84.12 108 ILE A C 1
ATOM 835 O O . ILE A 1 108 ? -11.078 4.322 13.371 1.00 84.12 108 ILE A O 1
ATOM 839 N N . SER A 1 109 ? -10.631 2.763 11.808 1.00 78.44 109 SER A N 1
ATOM 840 C CA . SER A 1 109 ? -11.441 1.708 12.421 1.00 78.44 109 SER A CA 1
ATOM 841 C C . SER A 1 109 ? -10.937 1.354 13.824 1.00 78.44 109 SER A C 1
ATOM 843 O O . SER A 1 109 ? -11.731 1.298 14.764 1.00 78.44 109 SER A O 1
ATOM 845 N N . LEU A 1 110 ? -9.624 1.165 13.997 1.00 78.94 110 LEU A N 1
ATOM 846 C CA . LEU A 1 110 ? -9.020 0.889 15.304 1.00 78.94 110 LEU A CA 1
ATOM 847 C C . LEU A 1 110 ? -9.216 2.049 16.280 1.00 78.94 110 LEU A C 1
ATOM 849 O O . LEU A 1 110 ? -9.636 1.825 17.416 1.00 78.94 110 LEU A O 1
ATOM 853 N N . PHE A 1 111 ? -8.962 3.284 15.842 1.00 80.31 111 PHE A N 1
ATOM 854 C CA . PHE A 1 111 ? -9.106 4.468 16.686 1.00 80.31 111 PHE A CA 1
ATOM 855 C C . PHE A 1 111 ? -10.533 4.600 17.236 1.00 80.31 111 PHE A C 1
ATOM 857 O O . PHE A 1 111 ? -10.722 4.730 18.446 1.00 80.31 111 PHE A O 1
ATOM 864 N N . ARG A 1 112 ? -11.550 4.444 16.378 1.00 75.38 112 ARG A N 1
ATOM 865 C CA . ARG A 1 112 ? -12.960 4.465 16.801 1.00 75.38 112 ARG A CA 1
ATOM 866 C C . ARG A 1 112 ? -13.315 3.349 17.779 1.00 75.38 112 ARG A C 1
ATOM 868 O O . ARG A 1 112 ? -14.131 3.569 18.677 1.00 75.38 112 ARG A O 1
ATOM 875 N N . VAL A 1 113 ? -12.737 2.157 17.618 1.00 75.06 113 VAL A N 1
ATOM 876 C CA . VAL A 1 113 ? -12.929 1.046 18.563 1.00 75.06 113 VAL A CA 1
ATOM 877 C C . VAL A 1 113 ? -12.314 1.386 19.923 1.00 75.06 113 VAL A C 1
ATOM 879 O O . VAL A 1 113 ? -12.991 1.229 20.940 1.00 75.06 113 VAL A O 1
ATOM 882 N N . PHE A 1 114 ? -11.088 1.910 19.957 1.00 76.56 114 PHE A N 1
ATOM 883 C CA . PHE A 1 114 ? -10.423 2.292 21.205 1.00 76.56 114 PHE A CA 1
ATOM 884 C C . PHE A 1 114 ? -11.130 3.435 21.935 1.00 76.56 114 PHE A C 1
ATOM 886 O O . PHE A 1 114 ? -11.349 3.332 23.145 1.00 76.56 114 PHE A O 1
ATOM 893 N N . GLU A 1 115 ? -11.544 4.487 21.223 1.00 73.75 115 GLU A N 1
ATOM 894 C CA . GLU A 1 115 ? -12.317 5.573 21.829 1.00 73.75 115 GLU A CA 1
ATOM 895 C C . GLU A 1 115 ? -13.628 5.051 22.423 1.00 73.75 115 GLU A C 1
ATOM 897 O O . GLU A 1 115 ? -13.918 5.309 23.592 1.00 73.75 115 GLU A O 1
ATOM 902 N N . ARG A 1 116 ? -14.387 4.232 21.679 1.00 66.00 116 ARG A N 1
ATOM 903 C CA . ARG A 1 116 ? -15.618 3.594 22.183 1.00 66.00 116 ARG A CA 1
ATOM 904 C C . ARG A 1 116 ? -15.385 2.798 23.466 1.00 66.00 116 ARG A C 1
ATOM 906 O O . ARG A 1 116 ? -16.175 2.936 24.398 1.00 66.00 116 ARG A O 1
ATOM 913 N N . ILE A 1 117 ? -14.336 1.976 23.523 1.00 67.81 117 ILE A N 1
ATOM 914 C CA . ILE A 1 117 ? -14.017 1.177 24.718 1.00 67.81 117 ILE A CA 1
ATOM 915 C C . ILE A 1 117 ? -13.711 2.096 25.907 1.00 67.81 117 ILE A C 1
ATOM 917 O O . ILE A 1 117 ? -14.238 1.874 26.996 1.00 67.81 117 ILE A O 1
A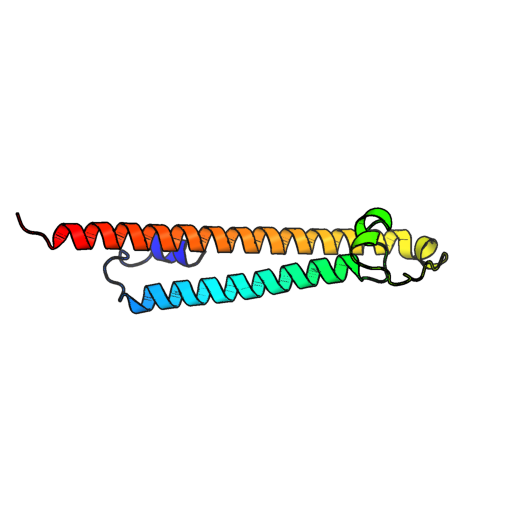TOM 921 N N . LYS A 1 118 ? -12.936 3.168 25.695 1.00 68.88 118 LYS A N 1
ATOM 922 C CA . LYS A 1 118 ? -12.596 4.140 26.745 1.00 68.88 118 LYS A CA 1
ATOM 923 C C . LYS A 1 118 ? -13.842 4.780 27.373 1.00 68.88 118 LYS A C 1
ATOM 925 O O . LYS A 1 118 ? -13.911 4.889 28.596 1.00 68.88 118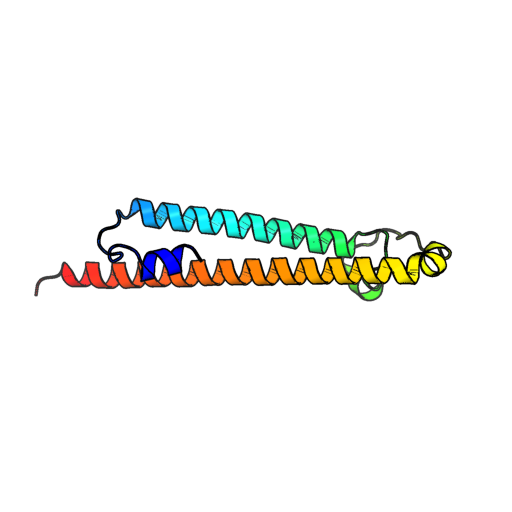 LYS A O 1
ATOM 930 N N . TYR A 1 119 ? -14.839 5.149 26.566 1.00 61.19 119 TYR A N 1
ATOM 931 C CA . TYR A 1 119 ? -16.101 5.704 27.073 1.00 61.19 119 TYR A CA 1
ATOM 932 C C . TYR A 1 119 ? -16.950 4.672 27.837 1.00 61.19 119 TYR A C 1
ATOM 934 O O . TYR A 1 119 ? -17.536 5.015 28.864 1.00 61.19 119 TYR A O 1
ATOM 942 N N . HIS A 1 120 ? -16.996 3.409 27.394 1.00 60.44 120 HIS A N 1
ATOM 943 C CA . HIS A 1 120 ? -17.752 2.362 28.095 1.00 60.44 120 HIS A CA 1
ATOM 944 C C . HIS A 1 120 ? -17.157 2.026 29.468 1.00 60.44 120 HIS A C 1
ATOM 946 O O . HIS A 1 120 ? -17.906 1.940 30.440 1.00 60.44 120 HIS A O 1
ATOM 952 N N . THR A 1 121 ? -15.831 1.911 29.585 1.00 59.72 121 THR A N 1
ATOM 953 C CA . THR A 1 121 ? -15.177 1.646 30.878 1.00 59.72 121 THR A CA 1
ATOM 954 C C . THR A 1 121 ? -15.406 2.783 31.881 1.00 59.72 121 THR A C 1
ATOM 956 O O . THR A 1 121 ? -15.628 2.516 33.058 1.00 59.72 121 THR A O 1
ATOM 959 N N . ALA A 1 122 ? -15.434 4.042 31.426 1.00 58.81 122 ALA A N 1
ATOM 960 C CA . ALA A 1 122 ? -15.706 5.195 32.290 1.00 58.81 122 ALA A CA 1
ATOM 961 C C . ALA A 1 122 ? -17.156 5.237 32.816 1.00 58.81 122 ALA A C 1
ATOM 963 O O . ALA A 1 122 ? -17.387 5.707 33.924 1.00 58.81 122 ALA A O 1
ATOM 964 N N . SER A 1 123 ? -18.128 4.719 32.056 1.00 56.97 123 SER A N 1
ATOM 965 C CA . SER A 1 123 ? -19.545 4.689 32.463 1.00 56.97 123 SER A CA 1
ATOM 966 C C . SER A 1 123 ? -19.899 3.615 33.503 1.00 56.97 123 SER A C 1
ATOM 968 O O . SER A 1 123 ? -20.973 3.673 34.094 1.00 56.97 123 SER A O 1
ATOM 970 N N . VAL A 1 124 ? -19.016 2.634 33.727 1.00 58.47 124 VAL A N 1
ATOM 971 C CA . VAL A 1 124 ? -19.243 1.499 34.646 1.00 58.47 124 VAL A CA 1
ATOM 972 C C . VAL A 1 124 ? -18.686 1.769 36.054 1.00 58.47 124 VAL A C 1
ATOM 974 O O . VAL A 1 124 ? -18.897 0.963 36.954 1.00 58.47 124 VAL A O 1
ATOM 977 N N . LEU A 1 125 ? -18.022 2.909 36.284 1.00 50.03 125 LEU A N 1
ATOM 978 C CA . LEU A 1 125 ? -17.551 3.312 37.610 1.00 50.03 125 LEU A CA 1
ATOM 979 C C . LEU A 1 125 ? -18.498 4.370 38.217 1.00 50.03 125 LEU A C 1
ATOM 981 O O . LEU A 1 125 ? -18.330 5.557 37.937 1.00 50.03 125 LEU A O 1
ATOM 985 N N . PRO A 1 126 ? -19.504 3.981 39.023 1.00 50.00 126 PRO A N 1
ATOM 986 C CA . PRO A 1 126 ? -20.264 4.941 39.807 1.00 50.00 126 PRO A CA 1
ATOM 987 C C . PRO A 1 126 ? -19.385 5.432 40.965 1.00 50.00 126 PRO A C 1
ATOM 989 O O . PRO A 1 126 ? -18.981 4.642 41.819 1.00 50.00 126 PRO A O 1
ATOM 992 N N . THR A 1 127 ? -19.063 6.723 40.970 1.00 46.03 127 THR A N 1
ATOM 993 C CA . THR A 1 127 ? -18.752 7.467 42.203 1.00 46.03 127 THR A CA 1
ATOM 994 C C . THR A 1 127 ? -20.043 7.930 42.845 1.00 46.03 127 THR A C 1
ATOM 996 O O . THR A 1 127 ? -20.869 8.486 42.082 1.00 46.03 127 THR A O 1
#

Foldseek 3Di:
DVVVVCCVPHDHPPPDDPVVLVVVLVVLVVVLVVLVVQLVVLVCCCLPPLQCLDDCVVCVVPDPDDRPPPVVCCVPCVVVSPVVSVVSVVSNVVSVVVSVVSVVVSVVSVVVVVVVVVVVVVVPDDD

pLDDT: mean 72.14, std 15.58, range [46.03, 95.75]

Sequence (127 aa):
MVAIYTEYFGRPVGLWHTSSKLAYTLIEVVFICAWSAALALTFDNFFTSLIPCASLSSISWYNELPRATLPDLTGQLGIEGDHICDNQLALICLVGVGLIMYCFNLVISLFRVFERIKYHTASVLPT

Secondary structure (DSSP, 8-state):
-HHHHHHHHSSPTTSS-HHHHHHHHHHHHHHHHHHHHHHHHHHHHHHH-SS--S-HHHHTTT--S-----HHHHHHSHHHHHHHHHHHHHHHHHHHHHHHHHHHHHHHHHHHHHHHHHHHHHHT---